Protein AF-A0A7S0QC16-F1 (afdb_monomer_lite)

Secondary structure (DSSP, 8-state):
----PPP-PPP-EEEHHHHEE-SSTT-SEEEESS-B-TT-EEE-STT-SSTTSEEE-SS-B-TT-EEESS-B-TTPEEEETTEEEEEESS-B-TTPBP--HHHHHHHHHTT--TTGGG----EEE--

Organism: NCBI:txid221442

Radius of gyration: 14.06 Å; chains: 1; bounding box: 39×33×30 Å

Foldseek 3Di:
DDPPPPPQDDAEEDACVVFWDALDPPAQKIAGQAKHAQQHKYAYDPQQQDPHRIDGANWIAHHRFIFGRHWDAAQGFHDGNNDGFWGFNHIGHHNYTADDPVRQVVCVVSVNHIPPPVDYHGIYTDD

Structure (mmCIF, N/CA/C/O backbone):
data_AF-A0A7S0QC16-F1
#
_entry.id   AF-A0A7S0QC16-F1
#
loop_
_atom_site.group_PDB
_atom_site.id
_atom_site.type_symbol
_atom_site.label_atom_id
_atom_site.label_alt_id
_atom_site.label_comp_id
_atom_site.label_asym_id
_atom_site.label_entity_id
_atom_site.label_seq_id
_atom_site.pdbx_PDB_ins_code
_atom_site.Cartn_x
_atom_site.Cartn_y
_atom_site.Cartn_z
_atom_site.occupancy
_atom_site.B_iso_or_equiv
_atom_site.auth_seq_id
_atom_site.auth_comp_id
_atom_site.auth_asym_id
_atom_site.auth_atom_id
_atom_site.pdbx_PDB_model_num
ATOM 1 N N . ALA A 1 1 ? -25.309 -11.318 14.953 1.00 40.25 1 ALA A N 1
ATOM 2 C CA . ALA A 1 1 ? -23.883 -11.165 14.606 1.00 40.25 1 ALA A CA 1
ATOM 3 C C . ALA A 1 1 ? -23.489 -9.733 14.935 1.00 40.25 1 ALA A C 1
ATOM 5 O O . ALA A 1 1 ? -24.202 -8.836 14.512 1.00 40.25 1 ALA A O 1
ATOM 6 N N . LYS A 1 2 ? -22.470 -9.503 15.772 1.00 36.19 2 LYS A N 1
ATOM 7 C CA . LYS A 1 2 ? -22.053 -8.133 16.101 1.00 36.19 2 LYS A CA 1
ATOM 8 C C . LYS A 1 2 ? -21.363 -7.548 14.869 1.00 36.19 2 LYS A C 1
ATOM 10 O O . LYS A 1 2 ? -20.271 -7.996 14.532 1.00 36.19 2 LYS A O 1
ATOM 15 N N . GLU A 1 3 ? -22.014 -6.601 14.196 1.00 39.34 3 GLU A N 1
ATOM 16 C CA . GLU A 1 3 ? -21.360 -5.689 13.257 1.00 39.34 3 GLU A CA 1
ATOM 17 C C . GLU A 1 3 ? -20.167 -5.073 13.983 1.00 39.34 3 GLU A C 1
ATOM 19 O O . GLU A 1 3 ? -20.320 -4.273 14.909 1.00 39.34 3 GLU A O 1
ATOM 24 N N . ARG A 1 4 ? -18.956 -5.487 13.613 1.00 40.78 4 ARG A N 1
ATOM 25 C CA . ARG A 1 4 ? -17.760 -4.768 14.025 1.00 40.78 4 ARG A CA 1
ATOM 26 C C . ARG A 1 4 ? -17.710 -3.549 13.116 1.00 40.78 4 ARG A C 1
ATOM 28 O O . ARG A 1 4 ? -17.114 -3.601 12.047 1.00 40.78 4 ARG A O 1
ATOM 35 N N . ALA A 1 5 ? -18.427 -2.494 13.508 1.00 46.66 5 ALA A N 1
ATOM 36 C CA . ALA A 1 5 ? -18.277 -1.187 12.893 1.00 46.66 5 ALA A CA 1
ATOM 37 C C . ALA A 1 5 ? -16.778 -0.885 12.866 1.00 46.66 5 ALA A C 1
ATOM 39 O O . ALA A 1 5 ? -16.130 -0.919 13.916 1.00 46.66 5 ALA A O 1
ATOM 40 N N . VAL A 1 6 ? -16.219 -0.668 11.674 1.00 50.56 6 VAL A N 1
ATOM 41 C CA . VAL A 1 6 ? -14.843 -0.186 11.547 1.00 50.56 6 VAL A CA 1
ATOM 42 C C . VAL A 1 6 ? -14.784 1.088 12.390 1.00 50.56 6 VAL A C 1
ATOM 44 O O . VAL A 1 6 ? -15.566 2.008 12.116 1.00 50.56 6 VAL A O 1
ATOM 47 N N . PRO A 1 7 ? -13.962 1.146 13.454 1.00 44.94 7 PRO A N 1
ATOM 48 C CA . PRO A 1 7 ? -13.837 2.357 14.239 1.00 44.94 7 PRO A CA 1
ATOM 49 C C . PRO A 1 7 ? -13.463 3.470 13.268 1.00 44.94 7 PRO A C 1
ATOM 51 O O . PRO A 1 7 ? -12.434 3.399 12.601 1.00 44.94 7 PRO A O 1
ATOM 54 N N . ARG A 1 8 ? -14.319 4.486 13.137 1.00 58.00 8 ARG A N 1
ATOM 55 C CA . ARG A 1 8 ? -13.980 5.705 12.398 1.00 58.00 8 ARG A CA 1
ATOM 56 C C . ARG A 1 8 ? -13.030 6.510 13.279 1.00 58.00 8 ARG A C 1
ATOM 58 O O . ARG A 1 8 ? -13.411 7.530 13.847 1.00 58.00 8 ARG A O 1
ATOM 65 N N . THR A 1 9 ? -11.829 5.986 13.501 1.00 63.72 9 THR A N 1
ATOM 66 C CA . THR A 1 9 ? -10.764 6.692 14.206 1.00 63.72 9 THR A CA 1
ATOM 67 C C . THR A 1 9 ? -10.445 7.957 13.415 1.00 63.72 9 THR A C 1
ATOM 69 O O . THR A 1 9 ? -10.438 7.951 12.184 1.00 63.72 9 THR A 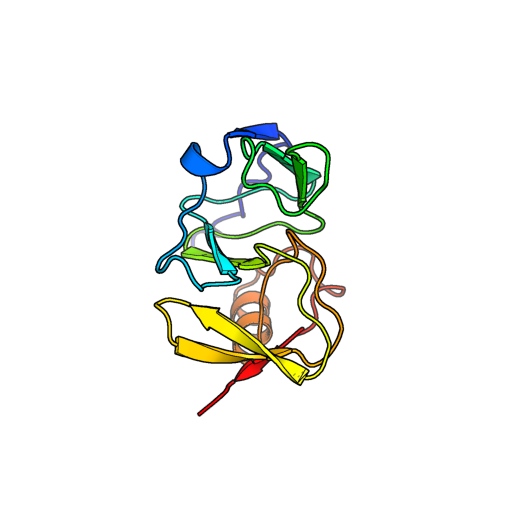O 1
ATOM 72 N N . GLN A 1 10 ? -10.272 9.079 14.113 1.00 75.06 10 GLN A N 1
ATOM 73 C CA . GLN A 1 10 ? -10.007 10.354 13.452 1.00 75.06 10 GLN A CA 1
ATOM 74 C C . GLN A 1 10 ? -8.613 10.336 12.806 1.00 75.06 10 GLN A C 1
ATOM 76 O O . GLN A 1 10 ? -7.696 9.730 13.374 1.00 75.06 10 GLN A O 1
ATOM 81 N N . PRO A 1 11 ? -8.428 11.005 11.651 1.00 81.19 11 PRO A N 1
ATOM 82 C CA . PRO A 1 11 ? -7.107 11.196 11.066 1.00 81.19 11 PRO A CA 1
ATOM 83 C C . PRO A 1 11 ? -6.158 11.762 12.121 1.00 81.19 11 PRO A C 1
ATOM 85 O O . PRO A 1 11 ? -6.504 12.703 12.832 1.00 81.19 11 PRO A O 1
ATOM 88 N N . SER A 1 12 ? -4.984 11.160 12.255 1.00 90.25 12 SER A N 1
ATOM 89 C CA . SER A 1 12 ? -3.993 11.546 13.259 1.00 90.25 12 SER A CA 1
ATOM 90 C C . SER A 1 12 ? -2.592 11.476 12.671 1.00 90.25 12 SER A C 1
ATOM 92 O O . SER A 1 12 ? -2.360 10.837 11.642 1.00 90.25 12 SER A O 1
ATOM 94 N N . THR A 1 13 ? -1.655 12.143 13.332 1.00 93.50 13 THR A N 1
ATOM 95 C CA . THR A 1 13 ? -0.236 12.079 12.986 1.00 93.50 13 THR A CA 1
ATOM 96 C C . THR A 1 13 ? 0.436 10.974 13.796 1.00 93.50 13 THR A C 1
ATOM 98 O O . THR A 1 13 ? 0.274 10.922 15.014 1.00 93.50 13 THR A O 1
ATOM 101 N N . PHE A 1 14 ? 1.204 10.110 13.137 1.00 92.25 14 PHE A N 1
ATOM 102 C CA . PHE A 1 14 ? 1.913 8.992 13.760 1.00 92.25 14 PHE A CA 1
ATOM 103 C C . PHE A 1 14 ? 3.382 8.980 13.351 1.00 92.25 14 PHE A C 1
ATOM 105 O O . PHE A 1 14 ? 3.693 9.299 12.206 1.00 92.25 14 PHE A O 1
ATOM 112 N N . GLN A 1 15 ? 4.273 8.537 14.241 1.00 92.25 15 GLN A N 1
ATOM 113 C CA . GLN A 1 15 ? 5.577 8.053 13.789 1.00 92.25 15 GLN A CA 1
ATOM 114 C C . GLN A 1 15 ? 5.353 6.756 13.013 1.00 92.25 15 GLN A C 1
ATOM 116 O O . GLN A 1 15 ? 4.644 5.858 13.472 1.00 92.25 15 GLN A O 1
ATOM 121 N N . LEU A 1 16 ? 5.942 6.654 11.825 1.00 91.56 16 LEU A N 1
ATOM 122 C CA . LEU A 1 16 ? 5.793 5.502 10.941 1.00 91.56 16 LEU A CA 1
ATOM 123 C C . LEU A 1 16 ? 6.199 4.206 11.660 1.00 91.56 16 LEU A C 1
ATOM 125 O O . LEU A 1 16 ? 5.496 3.200 11.577 1.00 91.56 16 LEU A O 1
ATOM 129 N N . THR A 1 17 ? 7.290 4.254 12.425 1.00 91.88 17 THR A N 1
ATOM 130 C CA . THR A 1 17 ? 7.816 3.125 13.203 1.00 91.88 17 THR A CA 1
ATOM 131 C C . THR A 1 17 ? 6.894 2.670 14.330 1.00 91.88 17 THR A C 1
ATOM 133 O O . THR A 1 17 ? 7.025 1.541 14.797 1.00 91.88 17 THR A O 1
ATOM 136 N N . ASP A 1 18 ? 5.929 3.482 14.755 1.00 94.06 18 ASP A N 1
ATOM 137 C CA . ASP A 1 18 ? 4.981 3.091 15.804 1.00 94.06 18 ASP A CA 1
ATOM 138 C C . ASP A 1 18 ? 3.814 2.274 15.240 1.00 94.06 18 ASP A C 1
ATOM 140 O O . ASP A 1 18 ? 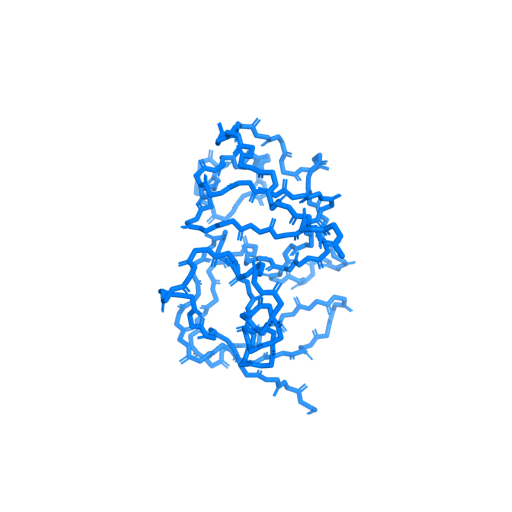3.170 1.517 15.966 1.00 94.06 18 ASP A O 1
ATOM 144 N N . VAL A 1 19 ? 3.536 2.418 13.940 1.00 95.31 19 VAL A N 1
ATOM 145 C CA . VAL A 1 19 ? 2.289 1.934 13.328 1.00 95.31 19 VAL A CA 1
ATOM 146 C C . VAL A 1 19 ? 2.480 1.053 12.099 1.00 95.31 19 VAL A C 1
ATOM 148 O O . VAL A 1 19 ? 1.503 0.549 11.542 1.00 95.31 19 VAL A O 1
ATOM 151 N N . ALA A 1 20 ? 3.723 0.869 11.661 1.00 95.06 20 ALA A N 1
ATOM 152 C CA . ALA A 1 20 ? 4.047 0.040 10.517 1.00 95.06 20 ALA A CA 1
ATOM 153 C C . ALA A 1 20 ? 5.400 -0.664 10.667 1.00 95.06 20 ALA A C 1
ATOM 155 O O . ALA A 1 20 ? 6.263 -0.267 11.455 1.00 95.06 20 ALA A O 1
ATOM 156 N N . ARG A 1 21 ? 5.585 -1.740 9.903 1.00 94.69 21 ARG A N 1
ATOM 157 C CA . ARG A 1 21 ? 6.843 -2.490 9.794 1.00 94.69 21 ARG A CA 1
ATOM 158 C C . ARG A 1 21 ? 7.201 -2.714 8.330 1.00 94.69 21 ARG A C 1
ATOM 160 O O . ARG A 1 21 ? 6.316 -2.817 7.486 1.00 94.69 21 ARG A O 1
ATOM 167 N N . VAL A 1 22 ? 8.493 -2.823 8.056 1.00 93.81 22 VAL A N 1
ATOM 168 C CA . VAL A 1 22 ? 9.035 -3.351 6.798 1.00 93.81 22 VAL A CA 1
ATOM 169 C C . VAL A 1 22 ? 9.564 -4.747 7.111 1.00 93.81 22 VAL A C 1
ATOM 171 O O . VAL A 1 22 ? 10.235 -4.905 8.131 1.00 93.81 22 VAL A O 1
ATOM 174 N N . ALA A 1 23 ? 9.239 -5.756 6.299 1.00 93.56 23 ALA A N 1
ATOM 175 C CA . ALA A 1 23 ? 9.666 -7.127 6.587 1.00 93.56 23 ALA A CA 1
ATOM 176 C C . ALA A 1 23 ? 11.121 -7.384 6.155 1.00 93.56 23 ALA A C 1
ATOM 178 O O . ALA A 1 23 ? 11.865 -8.030 6.889 1.00 93.56 23 ALA A O 1
ATOM 179 N N . ALA A 1 24 ? 11.547 -6.828 5.020 1.00 93.31 24 ALA A N 1
ATOM 180 C CA . ALA A 1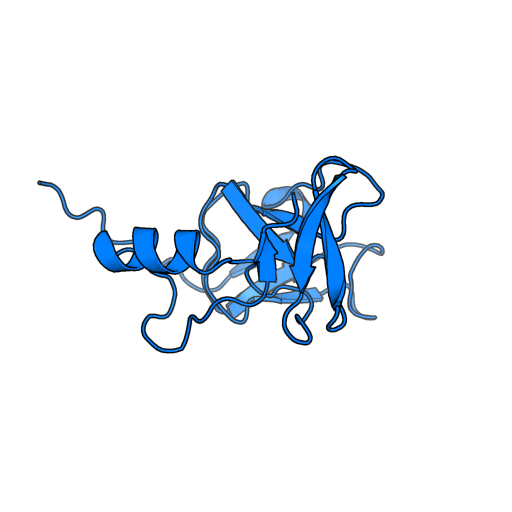 24 ? 12.932 -6.850 4.551 1.00 93.31 24 ALA A CA 1
ATOM 181 C C . ALA A 1 24 ? 13.360 -5.487 3.985 1.00 93.31 24 ALA A C 1
ATOM 183 O O . ALA A 1 24 ? 12.547 -4.758 3.428 1.00 93.31 24 ALA A O 1
ATOM 184 N N . CYS A 1 25 ? 14.648 -5.137 4.067 1.00 88.62 25 CYS A N 1
ATOM 185 C CA . CYS A 1 25 ? 15.142 -3.816 3.643 1.00 88.62 25 CYS A CA 1
ATOM 186 C C . CYS A 1 25 ? 14.766 -3.437 2.198 1.00 88.62 25 CYS A C 1
ATOM 188 O O . CYS A 1 25 ? 14.519 -2.258 1.935 1.00 88.62 25 CYS A O 1
ATOM 190 N N . ALA A 1 26 ? 14.706 -4.427 1.301 1.00 90.12 26 ALA A N 1
ATOM 191 C CA . ALA A 1 26 ? 14.361 -4.267 -0.111 1.00 90.12 26 ALA A CA 1
ATOM 192 C C . ALA A 1 26 ? 12.851 -4.116 -0.379 1.00 90.12 26 ALA A C 1
ATOM 194 O O . ALA A 1 26 ? 12.464 -3.814 -1.505 1.00 90.12 26 ALA A O 1
ATOM 195 N N . ASP A 1 27 ? 11.991 -4.307 0.626 1.00 94.94 27 ASP A N 1
ATOM 196 C CA . ASP A 1 27 ? 10.547 -4.234 0.434 1.00 94.94 27 ASP A CA 1
ATOM 197 C C . ASP A 1 27 ? 10.098 -2.805 0.109 1.00 94.94 27 ASP A C 1
ATOM 199 O O . ASP A 1 27 ? 10.465 -1.835 0.787 1.00 94.94 27 ASP A O 1
ATOM 203 N N . ASN A 1 28 ? 9.211 -2.704 -0.881 1.00 95.25 28 ASN A N 1
ATOM 204 C CA . ASN A 1 28 ? 8.485 -1.487 -1.240 1.00 95.25 28 ASN A CA 1
ATOM 205 C C . ASN A 1 28 ? 7.073 -1.443 -0.623 1.00 95.25 28 ASN A C 1
ATOM 207 O O . ASN A 1 28 ? 6.258 -0.595 -0.991 1.00 95.25 28 ASN A O 1
ATOM 211 N N . ALA A 1 29 ? 6.797 -2.306 0.358 1.00 95.88 29 ALA A N 1
ATOM 212 C CA . ALA A 1 29 ? 5.557 -2.341 1.119 1.00 95.88 29 ALA A CA 1
ATOM 213 C C . ALA A 1 29 ? 5.811 -2.242 2.631 1.00 95.88 29 ALA A C 1
ATOM 215 O O . ALA A 1 29 ? 6.650 -2.942 3.197 1.00 95.88 29 ALA A O 1
ATOM 216 N N . PHE A 1 30 ? 5.018 -1.409 3.296 1.00 96.12 30 PHE A N 1
ATOM 217 C CA . PHE A 1 30 ? 4.836 -1.437 4.741 1.00 96.12 30 PHE A CA 1
ATOM 218 C C . PHE A 1 30 ? 3.705 -2.394 5.119 1.00 96.12 30 PHE A C 1
ATOM 220 O O . PHE A 1 30 ? 2.753 -2.548 4.358 1.00 96.12 30 PHE A O 1
ATOM 227 N N . ILE A 1 31 ? 3.769 -2.976 6.316 1.00 96.94 31 ILE A N 1
ATOM 228 C CA . ILE A 1 31 ? 2.688 -3.733 6.963 1.00 96.94 31 ILE A CA 1
ATOM 229 C C . ILE A 1 31 ? 2.161 -2.892 8.126 1.00 96.94 31 ILE A C 1
ATOM 231 O O . ILE A 1 31 ? 2.931 -2.552 9.026 1.00 96.94 31 ILE A O 1
ATOM 235 N N . ALA A 1 32 ? 0.871 -2.558 8.123 1.00 96.88 32 ALA A N 1
ATOM 236 C CA . ALA A 1 32 ? 0.241 -1.827 9.220 1.00 96.88 32 ALA A CA 1
ATOM 237 C C . ALA A 1 32 ? 0.130 -2.711 10.475 1.00 96.88 32 ALA A C 1
ATOM 239 O O . ALA A 1 32 ? -0.321 -3.853 10.395 1.00 96.88 32 ALA A O 1
ATOM 240 N N . THR A 1 33 ? 0.511 -2.188 11.642 1.00 96.94 33 THR A N 1
ATOM 241 C CA . THR A 1 33 ? 0.425 -2.900 12.937 1.00 96.94 33 THR A CA 1
ATOM 242 C C . THR A 1 33 ? -0.844 -2.576 13.724 1.00 96.94 33 THR A C 1
ATOM 244 O O . THR A 1 33 ? -1.028 -3.075 14.829 1.00 96.94 33 THR A O 1
ATOM 247 N N . ARG A 1 34 ? -1.704 -1.717 13.168 1.00 95.44 34 ARG A N 1
ATOM 248 C CA . ARG A 1 34 ? -3.034 -1.358 13.671 1.00 95.44 34 ARG A CA 1
ATOM 249 C C . ARG A 1 34 ? -3.859 -0.729 12.551 1.00 95.44 34 ARG A C 1
ATOM 251 O O . ARG A 1 34 ? -3.302 -0.373 11.514 1.00 95.44 34 ARG A O 1
ATOM 258 N N . ASP A 1 35 ? -5.148 -0.520 12.789 1.00 93.75 35 ASP A N 1
ATOM 259 C CA . ASP A 1 35 ? -6.001 0.235 11.869 1.00 93.75 35 ASP A CA 1
ATOM 260 C C . ASP A 1 35 ? -5.528 1.697 11.744 1.00 93.75 35 ASP A C 1
ATOM 262 O O . ASP A 1 35 ? -5.357 2.414 12.737 1.00 93.75 35 ASP A O 1
ATOM 266 N N . LEU A 1 36 ? -5.337 2.146 10.504 1.00 93.31 36 LEU A N 1
ATOM 267 C CA . LEU A 1 36 ? -4.905 3.490 10.140 1.00 93.31 36 LEU A CA 1
ATOM 268 C C . LEU A 1 36 ? -6.017 4.211 9.371 1.00 93.31 36 LEU A C 1
ATOM 270 O O . LEU A 1 36 ? -6.342 3.823 8.246 1.00 93.31 36 LEU A O 1
ATOM 274 N N . PRO A 1 37 ? -6.596 5.282 9.935 1.00 91.62 37 PRO A N 1
ATOM 275 C CA . PRO A 1 37 ? -7.617 6.064 9.254 1.00 91.62 37 PRO A CA 1
ATOM 276 C C . PRO A 1 37 ? -7.113 6.729 7.980 1.00 91.62 37 PRO A C 1
ATOM 278 O O . PRO A 1 37 ? -5.972 7.198 7.910 1.00 91.62 37 PRO A O 1
ATOM 281 N N . ARG A 1 38 ? -8.022 6.894 7.018 1.00 90.06 38 ARG A N 1
ATOM 282 C CA . ARG A 1 38 ? -7.834 7.800 5.885 1.00 90.06 38 ARG A CA 1
ATOM 283 C C . ARG A 1 38 ? -7.445 9.195 6.378 1.00 90.06 38 ARG A C 1
ATOM 285 O O . ARG A 1 38 ? -8.018 9.698 7.339 1.00 90.06 38 ARG A O 1
ATOM 292 N N . GLY A 1 39 ? -6.499 9.829 5.696 1.00 90.81 39 GLY A N 1
ATOM 293 C CA . GLY A 1 39 ? -5.991 11.156 6.039 1.00 90.81 39 GLY A CA 1
ATOM 294 C C . GLY A 1 39 ? -4.969 11.164 7.175 1.00 90.81 39 GLY A C 1
ATOM 295 O O . GLY A 1 39 ? -4.468 12.234 7.507 1.00 90.81 39 GLY A O 1
ATOM 296 N N . SER A 1 40 ? -4.644 10.010 7.773 1.00 92.81 40 SER A N 1
ATOM 297 C CA . SER A 1 40 ? -3.556 9.942 8.752 1.00 92.81 40 SER A CA 1
ATOM 298 C C . SER A 1 40 ? -2.233 10.342 8.106 1.00 92.81 40 SER A C 1
ATOM 300 O O . SER A 1 40 ? -1.969 9.989 6.953 1.00 92.81 40 SER A O 1
ATOM 302 N N . VAL A 1 41 ? -1.402 11.052 8.865 1.00 92.19 41 VAL A N 1
ATOM 303 C CA . VAL A 1 41 ? -0.074 11.494 8.436 1.00 92.19 41 VAL A CA 1
ATOM 304 C C . VAL A 1 41 ? 0.968 10.624 9.121 1.00 92.19 41 VAL A C 1
ATOM 306 O O . VAL A 1 41 ? 1.076 10.616 10.343 1.00 92.19 41 VAL A O 1
ATOM 309 N N . LEU A 1 42 ? 1.743 9.894 8.335 1.00 91.75 42 LEU A N 1
ATOM 310 C CA . LEU A 1 42 ? 2.855 9.082 8.799 1.00 91.75 42 LEU A CA 1
ATOM 311 C C . LEU A 1 42 ? 4.132 9.899 8.679 1.00 91.75 42 LEU A C 1
ATOM 313 O O . LEU A 1 42 ? 4.450 10.375 7.593 1.00 91.75 42 LEU A O 1
ATOM 317 N N . ILE A 1 43 ? 4.843 10.068 9.786 1.00 89.25 43 ILE A N 1
ATOM 318 C CA . ILE A 1 43 ? 6.148 10.714 9.828 1.00 89.25 43 ILE A CA 1
ATOM 319 C C . ILE A 1 43 ? 7.194 9.609 9.823 1.00 89.25 43 ILE A C 1
ATOM 321 O O . ILE A 1 43 ? 7.302 8.846 10.781 1.00 89.25 43 ILE A O 1
ATOM 325 N N . SER A 1 44 ? 7.931 9.491 8.731 1.00 75.19 44 SER A N 1
ATOM 326 C CA . SER A 1 44 ? 9.175 8.738 8.710 1.00 75.19 44 SER A CA 1
ATOM 327 C C . SER A 1 44 ? 10.303 9.713 9.041 1.00 75.19 44 SER A C 1
ATOM 329 O O . SER A 1 44 ? 10.193 10.911 8.787 1.00 75.19 44 SER A O 1
ATOM 331 N N . GLY A 1 45 ? 11.384 9.229 9.645 1.00 63.44 45 GLY A N 1
ATOM 332 C CA . GLY A 1 45 ? 12.602 10.027 9.762 1.00 63.44 45 GLY A CA 1
ATOM 333 C C . GLY A 1 45 ? 13.196 10.316 8.376 1.00 63.44 45 GLY A C 1
ATOM 334 O O . GLY A 1 45 ? 12.498 10.467 7.376 1.00 63.44 45 GLY A O 1
ATOM 335 N N . THR A 1 46 ? 14.517 10.308 8.261 1.00 54.09 46 THR A N 1
ATOM 336 C CA . THR A 1 46 ? 15.214 10.437 6.968 1.00 54.09 46 THR A CA 1
ATOM 337 C C . THR A 1 46 ? 14.891 9.331 5.944 1.00 54.09 46 THR A C 1
ATOM 339 O O . THR A 1 46 ? 15.347 9.418 4.811 1.00 54.09 46 THR A O 1
ATOM 342 N N . ASP A 1 47 ? 14.081 8.328 6.303 1.00 51.12 47 ASP A N 1
ATOM 343 C CA . ASP A 1 47 ? 13.751 7.149 5.490 1.00 51.12 47 ASP A CA 1
ATOM 344 C C . ASP A 1 47 ? 12.380 7.248 4.786 1.00 51.12 47 ASP A C 1
ATOM 346 O O . ASP A 1 47 ? 11.743 6.235 4.478 1.00 51.12 47 ASP A O 1
ATOM 350 N N . SER A 1 48 ? 11.853 8.461 4.608 1.00 49.78 48 SER A N 1
ATOM 351 C CA . SER A 1 48 ? 10.534 8.694 4.003 1.00 49.78 48 SER A CA 1
ATOM 352 C C . SER A 1 48 ? 10.546 8.644 2.472 1.00 49.78 48 SER A C 1
ATOM 354 O O . SER A 1 48 ? 11.528 9.050 1.854 1.00 49.78 48 SER A O 1
ATOM 356 N N . PRO A 1 49 ? 9.441 8.215 1.833 1.00 48.69 49 PRO A N 1
ATOM 357 C CA . PRO A 1 49 ? 9.259 8.290 0.379 1.00 48.69 49 PRO A CA 1
ATOM 358 C C . PRO A 1 49 ? 9.030 9.689 -0.201 1.00 48.69 49 PRO A C 1
ATOM 360 O O . PRO A 1 49 ? 9.045 9.842 -1.422 1.00 48.69 49 PRO A O 1
ATOM 363 N N . ASP A 1 50 ? 8.780 10.697 0.631 1.00 52.19 50 ASP A N 1
ATOM 364 C CA . ASP A 1 50 ? 8.759 12.099 0.224 1.00 52.19 50 ASP A CA 1
ATOM 365 C C . ASP A 1 50 ? 10.028 12.814 0.721 1.00 52.19 50 ASP A C 1
ATOM 367 O O . ASP A 1 50 ? 10.646 12.437 1.715 1.00 52.19 50 ASP A O 1
ATOM 371 N N . ALA A 1 51 ? 10.410 13.902 0.058 1.00 52.09 51 ALA A N 1
ATOM 372 C CA . ALA A 1 51 ? 11.573 14.699 0.454 1.00 52.09 51 ALA A CA 1
ATOM 373 C C . ALA A 1 51 ? 11.413 15.409 1.825 1.00 52.09 51 ALA A C 1
ATOM 375 O O . ALA A 1 51 ? 12.297 16.165 2.222 1.00 52.09 51 ALA A O 1
ATOM 376 N N . GLN A 1 52 ? 10.287 15.218 2.530 1.00 57.56 52 GLN A N 1
ATOM 377 C CA . GLN A 1 52 ? 9.902 15.947 3.746 1.00 57.56 52 GLN A CA 1
ATOM 378 C C . GLN A 1 52 ? 9.632 15.049 4.964 1.00 57.56 52 GLN A C 1
ATOM 380 O O . GLN A 1 52 ? 9.255 15.574 6.015 1.00 57.56 52 GLN A O 1
ATOM 385 N N . GLY A 1 53 ? 9.842 13.731 4.886 1.00 73.19 53 GLY A N 1
ATOM 386 C CA . GLY A 1 53 ? 9.650 12.868 6.055 1.00 73.19 53 GLY A CA 1
ATOM 387 C C . GLY A 1 53 ? 8.195 12.451 6.313 1.00 73.19 53 GLY A C 1
ATOM 388 O O . GLY A 1 53 ? 7.893 11.953 7.391 1.00 73.19 53 GLY A O 1
ATOM 389 N N . ARG A 1 54 ? 7.241 12.742 5.421 1.00 83.00 54 ARG A N 1
ATOM 390 C CA . ARG A 1 54 ? 5.798 12.677 5.685 1.00 83.00 54 ARG A CA 1
ATOM 391 C C . ARG A 1 54 ? 5.000 11.989 4.573 1.00 83.00 54 ARG A C 1
ATOM 393 O O . ARG A 1 54 ? 5.163 12.200 3.385 1.00 83.00 54 ARG A O 1
ATOM 400 N N . CYS A 1 55 ? 4.008 11.201 4.951 1.00 85.31 55 CYS A N 1
ATOM 401 C CA . CYS A 1 55 ? 3.118 10.554 3.994 1.00 85.31 55 CYS A CA 1
ATOM 402 C C . CYS A 1 55 ? 1.678 10.635 4.488 1.00 85.31 55 CYS A C 1
ATOM 404 O O . CYS A 1 55 ? 1.400 10.280 5.628 1.00 85.31 55 CYS A O 1
ATOM 406 N N . THR A 1 56 ? 0.754 11.114 3.653 1.00 89.31 56 THR A N 1
ATOM 407 C CA . THR A 1 56 ? -0.672 11.158 4.007 1.00 89.31 56 THR A CA 1
ATOM 408 C C . THR A 1 56 ? -1.401 9.999 3.346 1.00 89.31 56 THR A C 1
ATOM 410 O O . THR A 1 56 ? -1.366 9.860 2.124 1.00 89.31 56 THR A O 1
ATOM 413 N N . LEU A 1 57 ? -2.101 9.191 4.140 1.00 90.19 57 LEU A N 1
ATOM 414 C CA . LEU A 1 57 ? -2.854 8.049 3.629 1.00 90.19 57 LEU A CA 1
ATOM 415 C C . LEU A 1 57 ? -4.094 8.515 2.858 1.00 90.19 57 LEU A C 1
ATOM 417 O O . LEU A 1 57 ? -5.001 9.137 3.416 1.00 90.19 57 LEU A O 1
ATOM 421 N N . CYS A 1 58 ? -4.164 8.186 1.569 1.00 85.19 58 CYS A N 1
ATOM 422 C CA . CYS A 1 58 ? -5.297 8.545 0.710 1.00 85.19 58 CYS A CA 1
ATOM 423 C C . CYS A 1 58 ? -6.551 7.692 0.967 1.00 85.19 58 CYS A C 1
ATOM 425 O O . CYS A 1 58 ? -7.654 8.087 0.572 1.00 85.19 58 CYS A O 1
ATOM 427 N N . CYS A 1 59 ? -6.382 6.562 1.651 1.00 86.56 59 CYS A N 1
ATOM 428 C CA . CYS A 1 59 ? -7.417 5.625 2.065 1.00 86.56 59 CYS A CA 1
ATOM 429 C C . CYS A 1 59 ? -7.090 5.040 3.443 1.00 86.56 59 CYS A C 1
ATOM 431 O O . CYS A 1 59 ? -5.937 5.089 3.877 1.00 86.56 59 CYS A O 1
ATOM 433 N N . ALA A 1 60 ? -8.084 4.484 4.131 1.00 90.50 60 ALA A N 1
ATOM 434 C CA . ALA A 1 60 ? -7.808 3.751 5.365 1.00 90.50 60 ALA A CA 1
ATOM 435 C C . ALA A 1 60 ? -7.045 2.443 5.072 1.00 90.50 60 ALA A C 1
ATOM 437 O O . ALA A 1 60 ? -7.260 1.801 4.041 1.00 90.50 60 ALA A O 1
ATOM 438 N N . VAL A 1 61 ? -6.156 2.051 5.985 1.00 93.06 61 VAL A N 1
ATOM 439 C CA . VAL A 1 61 ? -5.384 0.802 5.923 1.00 93.06 61 VAL A CA 1
ATOM 440 C C . VAL A 1 61 ? -5.704 -0.010 7.171 1.00 93.06 61 VAL A C 1
ATOM 442 O O . VAL A 1 61 ? -5.493 0.459 8.284 1.00 93.06 61 VAL A O 1
ATOM 445 N N . LEU A 1 62 ? -6.238 -1.215 6.990 1.00 93.75 62 LEU A N 1
ATOM 446 C CA . LEU A 1 62 ? -6.573 -2.106 8.101 1.00 93.75 62 LEU A CA 1
ATOM 447 C C . LEU A 1 62 ? -5.311 -2.747 8.697 1.00 93.75 62 LEU A C 1
ATOM 449 O O . LEU A 1 62 ? -4.318 -2.946 7.992 1.00 93.75 62 LEU A O 1
ATOM 453 N N . GLU A 1 63 ? -5.364 -3.119 9.973 1.00 95.75 63 GLU A N 1
ATOM 454 C CA . GLU A 1 63 ? -4.299 -3.885 10.626 1.00 95.75 63 GLU A CA 1
ATOM 455 C C . GLU A 1 63 ? -3.916 -5.135 9.811 1.00 95.75 63 GLU A C 1
ATOM 457 O O . GLU A 1 63 ? -4.769 -5.854 9.288 1.00 95.75 63 GLU A O 1
ATOM 462 N N . GLY A 1 64 ? -2.612 -5.380 9.668 1.00 95.56 64 GLY A N 1
ATOM 463 C CA . GLY A 1 64 ? -2.055 -6.494 8.899 1.00 95.56 64 GLY A CA 1
ATOM 464 C C . GLY A 1 64 ? -2.065 -6.294 7.379 1.00 95.56 64 GLY A C 1
ATOM 465 O O . GLY A 1 64 ? -1.396 -7.043 6.663 1.00 95.56 64 GLY A O 1
ATOM 466 N N . HIS A 1 65 ? -2.768 -5.283 6.861 1.00 95.81 65 HIS A N 1
ATOM 467 C CA . HIS A 1 65 ? -2.719 -4.952 5.441 1.00 95.81 65 HIS A CA 1
ATOM 468 C C . HIS A 1 65 ? -1.468 -4.150 5.081 1.00 95.81 65 HIS A C 1
ATOM 470 O O . HIS A 1 65 ? -0.808 -3.536 5.923 1.00 95.81 65 HIS A O 1
ATOM 476 N N . ARG A 1 66 ? -1.146 -4.173 3.784 1.00 96.50 66 ARG A N 1
ATOM 477 C CA . ARG A 1 66 ? 0.041 -3.526 3.237 1.00 96.50 66 ARG A CA 1
ATOM 478 C C . ARG A 1 66 ? -0.273 -2.207 2.562 1.00 96.50 66 ARG A C 1
ATOM 480 O O . ARG A 1 66 ? -1.323 -2.061 1.947 1.00 96.50 66 ARG A O 1
ATOM 487 N N . PHE A 1 67 ? 0.663 -1.275 2.613 1.00 95.81 67 PHE A N 1
ATOM 488 C CA . PHE A 1 67 ? 0.593 -0.019 1.873 1.00 95.81 67 PHE A CA 1
ATOM 489 C C . PHE A 1 67 ? 1.964 0.338 1.309 1.00 95.81 67 PHE A C 1
ATOM 491 O O . PHE A 1 67 ? 2.990 -0.109 1.822 1.00 95.81 67 PHE A O 1
ATOM 498 N N . ALA A 1 68 ? 1.982 1.090 0.215 1.00 94.94 68 ALA A N 1
ATOM 499 C CA . ALA A 1 68 ? 3.198 1.332 -0.541 1.00 94.94 68 ALA A CA 1
ATOM 500 C C . ALA A 1 68 ? 4.192 2.169 0.274 1.00 94.94 68 ALA A C 1
ATOM 502 O O . ALA A 1 68 ? 3.860 3.248 0.774 1.00 94.94 68 ALA A O 1
ATOM 503 N N . ARG A 1 69 ? 5.421 1.668 0.401 1.00 91.50 69 ARG A N 1
ATOM 504 C CA . ARG A 1 69 ? 6.518 2.371 1.068 1.00 91.50 69 ARG A CA 1
ATOM 505 C C . ARG A 1 69 ? 7.042 3.516 0.238 1.00 91.50 69 ARG A C 1
ATOM 507 O O . ARG A 1 69 ? 7.395 4.532 0.809 1.00 91.50 69 ARG A O 1
ATOM 514 N N . SER A 1 70 ? 7.080 3.347 -1.073 1.00 89.88 70 SER A N 1
ATOM 515 C CA . SER A 1 70 ? 7.473 4.344 -2.061 1.00 89.88 70 SER A CA 1
ATOM 516 C C . SER A 1 70 ? 6.493 4.301 -3.224 1.00 89.88 70 SER A C 1
ATOM 518 O O . SER A 1 70 ? 5.586 3.471 -3.254 1.00 89.88 70 SER A O 1
ATOM 520 N N . ARG A 1 71 ? 6.663 5.204 -4.189 1.00 93.62 71 ARG A N 1
ATOM 521 C CA . ARG A 1 71 ? 5.989 5.061 -5.478 1.00 93.62 71 ARG A CA 1
ATOM 522 C C . ARG A 1 71 ? 6.404 3.730 -6.122 1.00 93.62 71 ARG A C 1
ATOM 524 O O . ARG A 1 71 ? 7.575 3.367 -6.033 1.00 93.62 71 ARG A O 1
ATOM 531 N N . ILE A 1 72 ? 5.441 3.035 -6.725 1.00 96.38 72 ILE A N 1
ATOM 532 C CA . ILE A 1 72 ? 5.639 1.799 -7.495 1.00 96.38 72 ILE A CA 1
ATOM 533 C C . ILE A 1 72 ? 5.068 2.056 -8.891 1.00 96.38 72 ILE A C 1
ATOM 535 O O . ILE A 1 72 ? 3.903 2.453 -9.025 1.00 96.38 72 ILE A O 1
ATOM 539 N N . GLU A 1 73 ? 5.886 1.898 -9.923 1.00 98.06 73 GLU A N 1
ATOM 540 C CA . GLU A 1 73 ? 5.474 2.101 -11.310 1.00 98.06 73 GLU A CA 1
ATOM 541 C C . GLU A 1 73 ? 4.653 0.918 -11.833 1.00 98.06 73 GLU A C 1
ATOM 543 O O . GLU A 1 73 ? 4.708 -0.204 -11.329 1.00 98.06 73 GLU A O 1
ATOM 548 N N . LYS A 1 74 ? 3.860 1.162 -12.879 1.00 98.38 74 LYS A N 1
ATOM 549 C CA . LYS A 1 74 ? 3.097 0.094 -13.534 1.00 98.38 74 LYS A CA 1
ATOM 550 C C . LYS A 1 74 ? 4.050 -0.990 -14.058 1.00 98.38 74 LYS A C 1
ATOM 552 O O . LYS A 1 74 ? 4.983 -0.682 -14.791 1.00 98.38 74 LYS A O 1
ATOM 557 N N . GLY A 1 75 ? 3.737 -2.249 -13.769 1.00 98.31 75 GLY A N 1
ATOM 558 C CA . GLY A 1 75 ? 4.528 -3.411 -14.168 1.00 98.31 75 GLY A CA 1
ATOM 559 C C . GLY A 1 75 ? 5.664 -3.750 -13.203 1.00 98.31 75 GLY A C 1
ATOM 560 O O . GLY A 1 75 ? 6.272 -4.804 -13.358 1.00 98.31 75 GLY A O 1
ATOM 561 N N . GLU A 1 76 ? 5.941 -2.909 -12.202 1.00 98.31 76 GLU A N 1
ATOM 562 C CA . GLU A 1 76 ? 6.923 -3.236 -11.169 1.00 98.31 76 GLU A CA 1
ATOM 563 C C . GLU A 1 76 ? 6.377 -4.258 -10.171 1.00 98.31 76 GLU A C 1
ATOM 565 O O . GLU A 1 76 ? 5.171 -4.340 -9.906 1.00 98.31 76 GLU A O 1
ATOM 570 N N . PHE A 1 77 ? 7.300 -5.017 -9.581 1.00 98.38 77 PHE A N 1
ATOM 571 C CA . PHE A 1 77 ? 6.975 -5.944 -8.512 1.00 98.38 77 PHE A CA 1
ATOM 572 C C . PHE A 1 77 ? 6.605 -5.216 -7.225 1.00 98.38 77 PHE A C 1
ATOM 574 O O . PHE A 1 77 ? 7.268 -4.274 -6.792 1.00 98.38 77 PHE A O 1
ATOM 581 N N . VAL A 1 78 ? 5.572 -5.724 -6.565 1.00 98.06 78 VAL A N 1
ATOM 582 C CA . VAL A 1 78 ? 5.239 -5.405 -5.182 1.00 98.06 78 VAL A CA 1
ATOM 583 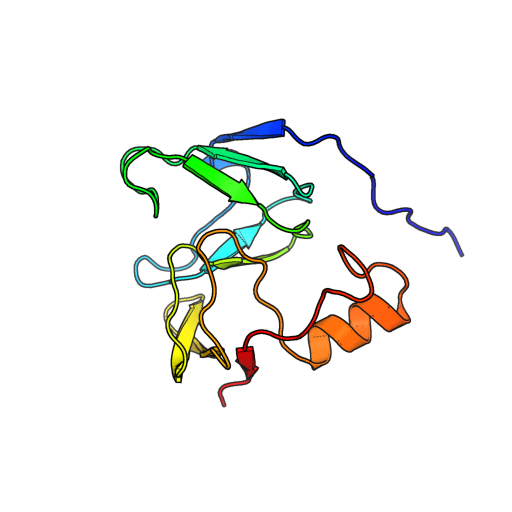C C . VAL A 1 78 ? 5.927 -6.442 -4.298 1.00 98.06 78 VAL A C 1
ATOM 585 O O . VAL A 1 78 ? 5.669 -7.642 -4.420 1.00 98.06 78 VAL A O 1
ATOM 588 N N . LEU A 1 79 ? 6.821 -5.972 -3.433 1.00 97.56 79 LEU A N 1
ATOM 589 C CA . LEU A 1 79 ? 7.727 -6.787 -2.631 1.00 97.56 79 LEU A CA 1
ATOM 590 C C . LEU A 1 79 ? 7.303 -6.791 -1.163 1.00 97.56 79 LEU A C 1
ATOM 592 O O . LEU A 1 79 ? 6.974 -5.750 -0.584 1.00 97.56 79 LEU A O 1
ATOM 596 N N . SER A 1 80 ? 7.322 -7.966 -0.547 1.00 94.75 80 SER A N 1
ATOM 597 C CA . SER A 1 80 ? 7.181 -8.129 0.897 1.00 94.75 80 SER A CA 1
ATOM 598 C C . SER A 1 80 ? 7.931 -9.378 1.332 1.00 94.75 80 SER A C 1
ATOM 600 O O . SER A 1 80 ? 7.828 -10.406 0.672 1.00 94.75 80 SER A O 1
ATOM 602 N N . TRP A 1 81 ? 8.624 -9.306 2.469 1.00 95.50 81 TRP A N 1
ATOM 603 C CA . TRP A 1 81 ? 9.487 -10.395 2.945 1.00 95.50 81 TRP A CA 1
ATOM 604 C C . TRP A 1 81 ? 10.638 -10.709 1.978 1.00 95.50 81 TRP A C 1
ATOM 606 O O . TRP A 1 81 ? 11.127 -11.833 1.950 1.00 95.50 81 TRP A O 1
ATOM 616 N N . GLY A 1 82 ? 11.081 -9.718 1.199 1.00 94.00 82 GLY A N 1
ATOM 617 C CA . GLY A 1 82 ? 12.135 -9.865 0.198 1.00 94.00 82 GLY A CA 1
ATOM 618 C C . GLY A 1 82 ? 11.684 -10.517 -1.109 1.00 94.00 82 GLY A C 1
ATOM 619 O O . GLY A 1 82 ? 12.498 -10.623 -2.019 1.00 94.00 82 GLY A O 1
ATOM 620 N N . GLU A 1 83 ? 10.411 -10.904 -1.227 1.00 95.81 83 GLU A N 1
ATOM 621 C CA . GLU A 1 83 ? 9.886 -11.644 -2.374 1.00 95.81 83 GLU A CA 1
ATOM 622 C C . GLU A 1 83 ? 8.774 -10.865 -3.095 1.00 95.81 83 GLU A C 1
ATOM 624 O O . GLU A 1 83 ? 7.980 -10.159 -2.452 1.00 95.81 83 GLU A O 1
ATOM 629 N N . PRO A 1 84 ? 8.677 -10.985 -4.430 1.00 97.25 84 PRO A N 1
ATOM 630 C CA . PRO A 1 84 ? 7.546 -10.467 -5.178 1.00 97.25 84 PRO A CA 1
ATOM 631 C C . PRO A 1 84 ? 6.287 -11.277 -4.869 1.00 97.25 84 PRO A C 1
ATOM 633 O O . PRO A 1 84 ? 6.268 -12.497 -4.987 1.00 97.25 84 PRO A O 1
ATOM 636 N N . PHE A 1 85 ? 5.208 -10.585 -4.507 1.00 96.88 85 PHE A N 1
ATOM 637 C CA . PHE A 1 85 ? 3.885 -11.199 -4.327 1.00 96.88 85 PHE A CA 1
ATOM 638 C C . PHE A 1 85 ? 2.828 -10.611 -5.266 1.00 96.88 85 PHE A C 1
ATOM 640 O O . PHE A 1 85 ? 1.693 -11.088 -5.311 1.00 96.88 85 PHE A O 1
ATOM 647 N N . GLY A 1 86 ? 3.180 -9.568 -6.017 1.00 97.88 86 GLY A N 1
ATOM 648 C CA . GLY A 1 86 ? 2.293 -8.983 -7.005 1.00 97.88 86 GLY A CA 1
ATOM 649 C C . GLY A 1 86 ? 3.006 -8.122 -8.034 1.00 97.88 86 GLY A C 1
ATOM 650 O O . GLY A 1 86 ? 4.167 -7.759 -7.855 1.00 97.88 86 GLY A O 1
ATOM 651 N N . ILE A 1 87 ? 2.285 -7.777 -9.097 1.00 98.50 87 ILE A N 1
ATOM 652 C CA . ILE A 1 87 ? 2.704 -6.830 -10.134 1.00 98.50 87 ILE A CA 1
ATOM 653 C C . ILE A 1 87 ? 1.735 -5.648 -10.131 1.00 98.50 87 ILE A C 1
ATOM 655 O O . ILE A 1 87 ? 0.514 -5.823 -10.183 1.00 98.50 87 ILE A O 1
ATOM 659 N N . ALA A 1 88 ? 2.261 -4.427 -10.063 1.00 98.50 88 ALA A N 1
ATOM 660 C CA . ALA A 1 88 ? 1.450 -3.217 -10.081 1.00 98.50 88 ALA A CA 1
ATOM 661 C C . ALA A 1 88 ? 0.728 -3.051 -11.433 1.00 98.50 88 ALA A C 1
ATOM 663 O O . ALA A 1 88 ? 1.352 -2.974 -12.491 1.00 98.50 88 ALA A O 1
ATOM 664 N N . THR A 1 89 ? -0.602 -2.937 -11.425 1.00 98.12 89 THR A N 1
ATOM 665 C CA . THR A 1 89 ? -1.407 -2.809 -12.663 1.00 98.12 89 THR A CA 1
ATOM 666 C C . THR A 1 89 ? -1.531 -1.361 -13.143 1.00 98.12 89 THR A C 1
ATOM 668 O O . THR A 1 89 ? 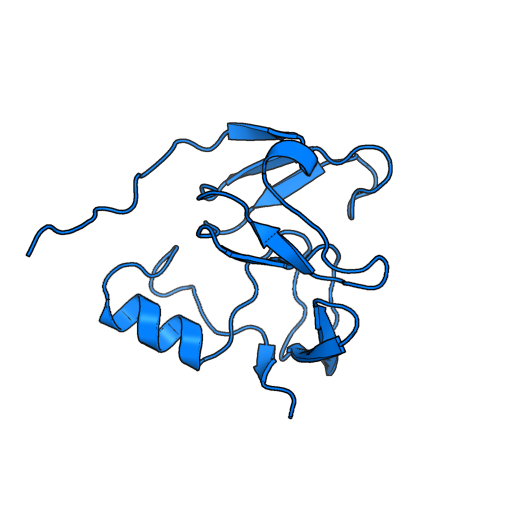-1.902 -1.085 -14.289 1.00 98.12 89 THR A O 1
ATOM 671 N N . ARG A 1 90 ? -1.168 -0.421 -12.271 1.00 97.25 90 ARG A N 1
ATOM 672 C CA . ARG A 1 90 ? -1.029 1.014 -12.520 1.00 97.25 90 ARG A CA 1
ATOM 673 C C . ARG A 1 90 ? 0.034 1.585 -11.588 1.00 97.25 90 ARG A C 1
ATOM 675 O O . ARG A 1 90 ? 0.474 0.901 -10.675 1.00 97.25 90 ARG A O 1
ATOM 682 N N . VAL A 1 91 ? 0.367 2.859 -11.769 1.00 97.38 91 VAL A N 1
ATOM 683 C CA . VAL A 1 91 ? 1.155 3.598 -10.777 1.00 97.38 91 VAL A CA 1
ATOM 684 C C . VAL A 1 91 ? 0.452 3.545 -9.414 1.00 97.38 91 VAL A C 1
ATOM 686 O O . VAL A 1 91 ? -0.746 3.847 -9.318 1.00 97.38 91 VAL A O 1
ATOM 689 N N . ILE A 1 92 ? 1.206 3.181 -8.379 1.00 95.75 92 ILE A N 1
ATOM 690 C CA . ILE A 1 92 ? 0.786 3.165 -6.976 1.00 95.75 92 ILE A CA 1
ATOM 691 C C . ILE A 1 92 ? 1.558 4.264 -6.248 1.00 95.75 92 ILE A C 1
ATOM 693 O O . ILE A 1 92 ? 2.790 4.298 -6.276 1.00 95.75 92 ILE A O 1
ATOM 697 N N . ALA A 1 93 ? 0.840 5.192 -5.619 1.00 92.62 93 ALA A N 1
ATOM 698 C CA . ALA A 1 93 ? 1.473 6.271 -4.869 1.00 92.62 93 ALA A CA 1
ATOM 699 C C . ALA A 1 93 ? 2.030 5.763 -3.530 1.00 92.62 93 ALA A C 1
ATOM 701 O O . ALA A 1 93 ? 1.479 4.841 -2.933 1.00 92.62 93 ALA A O 1
ATOM 702 N N . ALA A 1 94 ? 3.077 6.410 -3.012 1.00 90.56 94 ALA A N 1
ATOM 703 C CA . ALA A 1 94 ? 3.527 6.165 -1.644 1.00 90.56 94 ALA A CA 1
ATOM 704 C C . ALA A 1 94 ? 2.375 6.395 -0.646 1.00 90.56 94 ALA A C 1
ATOM 706 O O . ALA A 1 94 ? 1.613 7.355 -0.781 1.00 90.56 94 ALA A O 1
ATOM 707 N N . GLY A 1 95 ? 2.236 5.511 0.342 1.00 90.81 95 GLY A N 1
ATOM 708 C CA . GLY A 1 95 ? 1.129 5.530 1.303 1.00 90.81 95 GLY A CA 1
ATOM 709 C C . GLY A 1 95 ? -0.168 4.900 0.805 1.00 90.81 95 GLY A C 1
ATOM 710 O O . GLY A 1 95 ? -1.116 4.759 1.575 1.00 90.81 95 GLY A O 1
ATOM 711 N N . GLU A 1 96 ? -0.252 4.520 -0.467 1.00 92.94 96 GLU A N 1
ATOM 712 C CA . GLU A 1 96 ? -1.471 3.937 -1.006 1.00 92.94 96 GLU A CA 1
ATOM 713 C C . GLU A 1 96 ? -1.652 2.490 -0.523 1.00 92.94 96 GLU A C 1
ATOM 715 O O . GLU A 1 96 ? -0.719 1.686 -0.548 1.00 92.94 96 GLU A O 1
ATOM 720 N N . TRP A 1 97 ? -2.868 2.138 -0.097 1.00 95.12 97 TRP A N 1
ATOM 721 C CA . TRP A 1 97 ? -3.205 0.776 0.320 1.00 95.12 97 TRP A CA 1
ATOM 722 C C . TRP A 1 97 ? -3.044 -0.219 -0.838 1.00 95.12 97 TRP A C 1
ATOM 724 O O . TRP A 1 97 ? -3.701 -0.082 -1.874 1.00 95.12 97 TRP A O 1
ATOM 734 N N . LEU A 1 98 ? -2.204 -1.237 -0.648 1.00 96.06 98 LEU A N 1
ATOM 735 C CA . LEU A 1 98 ? -1.934 -2.292 -1.622 1.00 96.06 98 LEU A CA 1
ATOM 736 C C . LEU A 1 98 ? -3.032 -3.354 -1.550 1.00 96.06 98 LEU A C 1
ATOM 738 O O . LEU A 1 98 ? -3.267 -3.954 -0.496 1.00 96.06 98 LEU A O 1
ATOM 742 N N . ARG A 1 99 ? -3.697 -3.608 -2.680 1.00 95.81 99 ARG A N 1
ATOM 743 C CA . ARG A 1 99 ? -4.816 -4.556 -2.762 1.00 95.81 99 ARG A CA 1
ATOM 744 C C . ARG A 1 99 ? -4.962 -5.189 -4.148 1.00 95.81 99 ARG A C 1
ATOM 746 O O . ARG A 1 99 ? -4.976 -4.496 -5.165 1.00 95.81 99 ARG A O 1
ATOM 753 N N . ASN A 1 100 ? -5.173 -6.502 -4.158 1.00 96.44 100 ASN A N 1
ATOM 754 C CA . ASN A 1 100 ? -5.591 -7.259 -5.336 1.00 96.44 100 ASN A CA 1
ATOM 755 C C . ASN A 1 100 ? -7.127 -7.384 -5.403 1.00 96.44 100 ASN A C 1
ATOM 757 O O . ASN A 1 100 ? -7.858 -7.033 -4.468 1.00 96.44 100 ASN A O 1
ATOM 761 N N . THR A 1 101 ? -7.623 -7.944 -6.506 1.00 95.50 101 THR A N 1
ATOM 762 C CA . THR A 1 101 ? -9.058 -8.184 -6.740 1.00 95.50 101 THR A CA 1
ATOM 763 C C . THR A 1 101 ? -9.693 -9.051 -5.652 1.00 95.50 101 THR A C 1
ATOM 765 O O . THR A 1 101 ? -10.795 -8.756 -5.185 1.00 95.50 101 THR A O 1
ATOM 768 N N . LYS A 1 102 ? -8.985 -10.093 -5.195 1.00 95.19 102 LYS A N 1
ATOM 769 C CA . LYS A 1 102 ? -9.464 -11.012 -4.153 1.00 95.19 102 LYS A CA 1
ATOM 770 C C . LYS A 1 102 ? -9.712 -10.289 -2.829 1.00 95.19 102 LYS A C 1
ATOM 772 O O . LYS A 1 102 ? -10.777 -10.447 -2.234 1.00 95.19 102 LYS A O 1
ATOM 777 N N . THR A 1 103 ? -8.759 -9.471 -2.388 1.00 94.56 103 THR A N 1
ATOM 778 C CA . THR A 1 103 ? -8.839 -8.701 -1.139 1.00 94.56 103 THR A CA 1
ATOM 779 C C . THR A 1 103 ? -10.021 -7.738 -1.164 1.00 94.56 103 THR A C 1
ATOM 781 O O . THR A 1 103 ? -10.818 -7.724 -0.225 1.00 94.56 103 THR A O 1
ATOM 784 N N . VAL A 1 104 ? -10.184 -6.987 -2.260 1.00 93.25 104 VAL A N 1
ATOM 785 C CA . VAL A 1 104 ? -11.322 -6.070 -2.437 1.00 93.25 104 VAL A CA 1
ATOM 786 C C . VAL A 1 104 ? -12.650 -6.830 -2.370 1.00 93.25 104 VAL A C 1
ATOM 788 O O . VAL A 1 104 ? -13.546 -6.424 -1.631 1.00 93.25 104 VAL A O 1
ATOM 791 N N . GLY A 1 105 ? -12.773 -7.955 -3.084 1.00 93.06 105 GLY A N 1
ATOM 792 C CA . GLY A 1 105 ? -13.993 -8.768 -3.093 1.00 93.06 105 GLY A CA 1
ATOM 793 C C . GLY A 1 105 ? -14.370 -9.308 -1.710 1.00 93.06 105 GLY A C 1
ATOM 794 O O . GLY A 1 105 ? -15.525 -9.193 -1.296 1.00 93.06 105 GLY A O 1
ATOM 795 N N . VAL A 1 106 ? -13.395 -9.833 -0.960 1.00 94.06 106 VAL A N 1
ATOM 796 C CA . VAL A 1 106 ? -13.619 -10.373 0.392 1.00 94.06 106 VAL A CA 1
ATOM 797 C C . VAL A 1 106 ? -14.043 -9.282 1.374 1.00 94.06 106 VAL A C 1
ATOM 799 O O . VAL A 1 106 ? -14.992 -9.483 2.133 1.00 94.06 106 VAL A O 1
ATOM 802 N N . LEU A 1 107 ? -13.367 -8.129 1.378 1.00 91.75 107 LEU A N 1
ATOM 803 C CA . LEU A 1 107 ? -13.699 -7.041 2.302 1.00 91.75 107 LEU A CA 1
ATOM 804 C C . LEU A 1 107 ? -15.050 -6.401 1.965 1.00 91.75 107 LEU A C 1
ATOM 806 O O . LEU A 1 107 ? -15.812 -6.084 2.880 1.00 91.75 107 LEU A O 1
ATOM 810 N N . ARG A 1 108 ? -15.389 -6.289 0.672 1.00 91.06 108 ARG A N 1
ATOM 811 C CA . ARG A 1 108 ? -16.708 -5.827 0.218 1.00 91.06 108 ARG A CA 1
ATOM 812 C C . ARG A 1 108 ? -17.820 -6.759 0.683 1.00 91.06 108 ARG A C 1
ATOM 814 O O . ARG A 1 108 ? -18.772 -6.299 1.300 1.00 91.06 108 ARG A O 1
ATOM 821 N N . ALA A 1 109 ? -17.674 -8.066 0.459 1.00 91.50 109 ALA A N 1
ATOM 822 C CA . ALA A 1 109 ? -18.664 -9.063 0.875 1.00 91.50 109 ALA A CA 1
ATOM 823 C C . ALA A 1 109 ? -18.887 -9.097 2.399 1.00 91.50 109 ALA A C 1
ATOM 825 O O . ALA A 1 109 ? -19.938 -9.526 2.866 1.00 91.50 109 ALA A O 1
ATOM 826 N N . ARG A 1 110 ? -17.898 -8.642 3.178 1.00 90.50 110 ARG A N 1
ATOM 827 C CA . ARG A 1 110 ? -17.953 -8.559 4.643 1.00 90.50 110 ARG A CA 1
ATOM 828 C C . ARG A 1 110 ? -18.408 -7.195 5.175 1.00 90.50 110 ARG A C 1
ATOM 830 O O . ARG A 1 110 ? -18.480 -7.043 6.390 1.00 90.50 110 ARG A O 1
ATOM 837 N N . GLY A 1 111 ? -18.682 -6.216 4.310 1.00 88.31 111 GLY A N 1
ATOM 838 C CA . GLY A 1 111 ? -19.100 -4.870 4.723 1.00 88.31 111 GLY A CA 1
ATOM 839 C C . GLY A 1 111 ? -18.010 -4.067 5.443 1.00 88.31 111 GLY A C 1
ATOM 840 O O . GLY A 1 111 ? -18.319 -3.175 6.225 1.00 88.31 111 GLY A O 1
ATOM 841 N N . VAL A 1 112 ? -16.734 -4.394 5.211 1.00 87.19 112 VAL A N 1
ATOM 842 C CA . VAL A 1 112 ? -15.575 -3.766 5.880 1.00 87.19 112 VAL A CA 1
ATOM 843 C C . VAL A 1 112 ? -14.572 -3.169 4.889 1.00 87.19 112 VAL A C 1
ATOM 845 O O 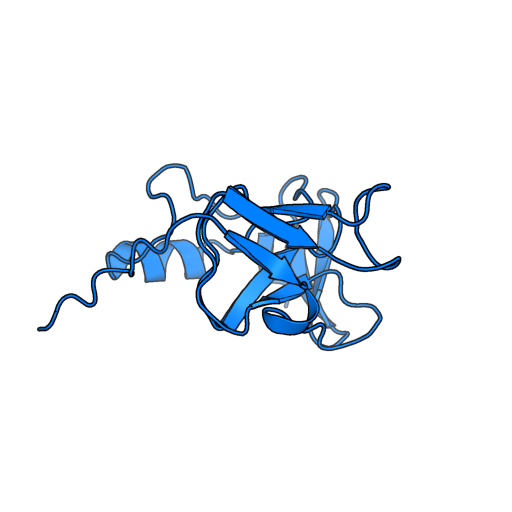. VAL A 1 112 ? -13.433 -2.897 5.258 1.00 87.19 112 VAL A O 1
ATOM 848 N N . LEU A 1 113 ? -14.960 -2.994 3.620 1.00 85.75 113 LEU A N 1
ATOM 849 C CA . LEU A 1 113 ? -14.101 -2.394 2.599 1.00 85.75 113 LEU A CA 1
ATOM 850 C C . LEU A 1 113 ? -13.787 -0.930 2.960 1.00 85.75 113 LEU A C 1
ATOM 852 O O . LEU A 1 113 ? -14.713 -0.120 3.051 1.00 85.75 113 LEU A O 1
ATOM 856 N N . PRO A 1 114 ? -12.502 -0.565 3.115 1.00 75.31 114 PRO A N 1
ATOM 857 C CA . PRO A 1 114 ? -12.101 0.827 3.258 1.00 75.31 114 PRO A CA 1
ATOM 858 C C . PRO A 1 114 ? -12.517 1.645 2.029 1.00 75.31 114 PRO A C 1
ATOM 860 O O . PRO A 1 114 ? -12.192 1.275 0.902 1.00 75.31 114 PRO A O 1
ATOM 863 N N . ASP A 1 115 ? -13.211 2.763 2.251 1.00 70.50 115 ASP A N 1
ATOM 864 C CA . ASP A 1 115 ? -13.529 3.786 1.238 1.00 70.50 115 ASP A CA 1
ATOM 865 C C . ASP A 1 115 ? -14.404 3.343 0.036 1.00 70.50 115 ASP A C 1
ATOM 867 O O . ASP A 1 115 ? -14.445 4.025 -0.994 1.00 70.50 115 ASP A O 1
ATOM 871 N N . ASP A 1 116 ? -15.153 2.247 0.209 1.00 68.50 116 ASP A N 1
ATOM 872 C CA . ASP A 1 116 ? -16.247 1.757 -0.650 1.00 68.50 116 ASP A CA 1
ATOM 873 C C . ASP A 1 116 ? -15.936 1.716 -2.172 1.00 68.50 116 ASP A C 1
ATOM 875 O O . ASP A 1 116 ? -14.949 1.105 -2.594 1.00 68.50 116 ASP A O 1
ATOM 879 N N . GLU A 1 117 ? -16.770 2.330 -3.022 1.00 64.94 117 GLU A N 1
ATOM 880 C CA . GLU A 1 117 ? -16.798 2.126 -4.482 1.00 64.94 117 GLU A CA 1
ATOM 881 C C . GLU A 1 117 ? -15.518 2.548 -5.218 1.00 64.94 117 GLU A C 1
ATOM 883 O O . GLU A 1 117 ? -15.194 2.004 -6.274 1.00 64.94 117 GLU A O 1
ATOM 888 N N . ARG A 1 118 ? -14.747 3.488 -4.658 1.00 71.94 118 ARG A N 1
ATOM 889 C CA . ARG A 1 118 ? -13.492 3.976 -5.266 1.00 71.94 118 ARG A CA 1
ATOM 890 C C . ARG A 1 118 ? -12.318 3.026 -5.040 1.00 71.94 118 ARG A C 1
ATOM 892 O O . ARG A 1 118 ? -11.229 3.231 -5.581 1.00 71.94 118 ARG A O 1
ATOM 899 N N . CYS A 1 119 ? -12.523 1.986 -4.241 1.00 79.12 119 CYS A N 1
ATOM 900 C CA . CYS A 1 119 ? -11.477 1.073 -3.838 1.00 79.12 119 CYS A CA 1
ATOM 901 C C . CYS A 1 119 ? -11.346 -0.097 -4.822 1.00 79.12 119 CYS A C 1
ATOM 903 O O . CYS A 1 119 ? -11.872 -1.190 -4.612 1.00 79.12 119 CYS A O 1
ATOM 905 N N . THR A 1 120 ? -10.644 0.140 -5.933 1.00 88.81 120 THR A N 1
ATOM 906 C CA . THR A 1 120 ? -10.307 -0.893 -6.930 1.00 88.81 120 THR A CA 1
ATOM 907 C C . THR A 1 120 ? -8.933 -1.503 -6.665 1.00 88.81 120 THR A C 1
ATOM 909 O O . THR A 1 120 ? -8.096 -0.874 -6.015 1.00 88.81 120 THR A O 1
ATOM 912 N N . ALA A 1 121 ? -8.684 -2.705 -7.189 1.00 95.19 121 ALA A N 1
ATOM 913 C CA . ALA A 1 121 ? -7.362 -3.330 -7.155 1.00 95.19 121 ALA A CA 1
ATOM 914 C C . ALA A 1 121 ? -6.291 -2.434 -7.807 1.00 95.19 121 ALA A C 1
ATOM 916 O O . ALA A 1 121 ? -6.587 -1.691 -8.749 1.00 95.19 121 ALA A O 1
ATOM 917 N N . ASN A 1 122 ? -5.062 -2.497 -7.295 1.00 96.75 122 ASN A N 1
ATOM 918 C CA . ASN A 1 122 ? -3.903 -1.773 -7.831 1.00 96.75 122 ASN A CA 1
ATOM 919 C C . ASN A 1 122 ? -2.690 -2.672 -8.117 1.00 96.75 122 ASN A C 1
ATOM 921 O O . ASN A 1 122 ? -1.730 -2.206 -8.727 1.00 96.75 122 ASN A O 1
ATOM 925 N N . PHE A 1 123 ? -2.766 -3.957 -7.770 1.00 97.94 123 PHE A N 1
ATOM 926 C CA . PHE A 1 123 ? -1.828 -4.980 -8.217 1.00 97.94 123 PHE A CA 1
ATOM 927 C C . PHE A 1 123 ? -2.557 -6.299 -8.526 1.00 97.94 123 PHE A C 1
ATOM 929 O O . PHE A 1 123 ? -3.689 -6.514 -8.076 1.00 97.94 123 PHE A O 1
ATOM 936 N N . GLU A 1 124 ? -1.907 -7.171 -9.288 1.00 98.06 124 GLU A N 1
ATOM 937 C CA . GLU A 1 124 ? -2.310 -8.562 -9.528 1.00 98.06 124 GLU A CA 1
ATOM 938 C C . GLU A 1 124 ? -1.332 -9.533 -8.867 1.00 98.06 124 GLU A C 1
ATOM 940 O O . GLU A 1 124 ? -0.162 -9.199 -8.700 1.00 98.06 124 GLU A O 1
ATOM 945 N N . ASP A 1 125 ? -1.815 -10.705 -8.452 1.00 97.00 125 ASP A N 1
ATOM 946 C CA . ASP A 1 125 ? -0.987 -11.690 -7.752 1.00 97.00 125 ASP A CA 1
ATOM 947 C C . ASP A 1 125 ? 0.130 -12.211 -8.669 1.00 97.00 125 ASP A C 1
ATOM 949 O O . ASP A 1 125 ? -0.114 -12.537 -9.830 1.00 97.00 125 ASP A O 1
ATOM 953 N N . TYR A 1 126 ? 1.347 -12.287 -8.131 1.00 94.12 126 TYR A N 1
ATOM 954 C CA . TYR A 1 126 ? 2.510 -12.865 -8.801 1.00 94.12 126 TYR A CA 1
ATOM 955 C C . TYR A 1 126 ? 2.757 -14.266 -8.238 1.00 94.12 126 TYR A C 1
ATOM 957 O O . TYR A 1 126 ? 2.735 -14.441 -7.017 1.00 94.12 126 TYR A O 1
ATOM 965 N N . ILE A 1 127 ? 2.915 -15.250 -9.128 1.00 78.44 127 ILE A N 1
ATOM 966 C CA . ILE A 1 127 ? 3.023 -16.686 -8.818 1.00 78.44 127 ILE A CA 1
ATOM 967 C C . ILE A 1 127 ? 4.435 -17.166 -9.130 1.00 78.44 127 ILE A C 1
ATOM 969 O O . ILE A 1 127 ? 4.920 -16.819 -10.231 1.00 78.44 127 ILE A O 1
#

pLDDT: mean 86.17, std 15.88, range [36.19, 98.5]

Sequence (127 aa):
AKERAVPRTQPSTFQLTDVARVAACADNAFIATRDLPRGSVLISGTDSPDAQGRCTLCCAVLEGHRFARSRIEKGEFVLSWGEPFGIATRVIAAGEWLRNTKTVGVLRARGVLPDDERCTANFEDYI